Protein AF-Q8L5R6-F1 (afdb_monomer_lite)

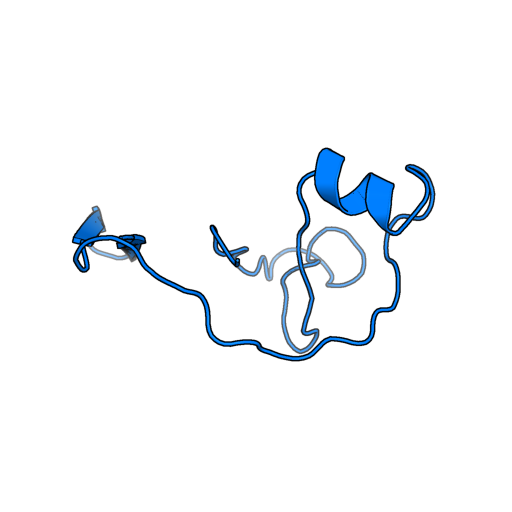pLDDT: mean 88.67, std 4.21, range [75.12, 95.19]

Radius of gyration: 15.63 Å; chains: 1; bounding box: 30×43×32 Å

Structure (mmCIF, N/CA/C/O backbone):
data_AF-Q8L5R6-F1
#
_entry.id   AF-Q8L5R6-F1
#
loop_
_atom_site.group_PDB
_atom_site.id
_atom_site.type_symbol
_atom_site.label_atom_id
_atom_site.label_alt_id
_atom_site.label_comp_id
_atom_site.label_asym_id
_atom_site.label_entity_id
_atom_site.lab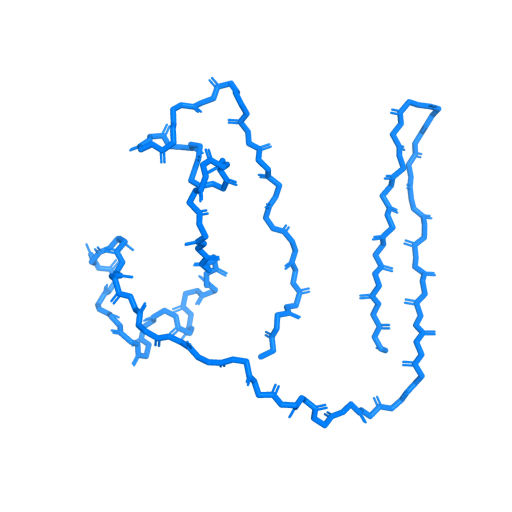el_seq_id
_atom_site.pdbx_PDB_ins_code
_atom_site.Cartn_x
_atom_site.Cartn_y
_atom_site.Cartn_z
_atom_site.occupancy
_atom_site.B_iso_or_equiv
_atom_site.auth_seq_id
_atom_site.auth_comp_id
_atom_site.auth_asym_id
_atom_site.auth_atom_id
_atom_site.pdbx_PDB_model_num
ATOM 1 N N . THR A 1 1 ? -9.866 -4.524 5.752 1.00 79.81 1 THR A N 1
ATOM 2 C CA . THR A 1 1 ? -9.708 -3.066 5.935 1.00 79.81 1 THR A CA 1
ATOM 3 C C . THR A 1 1 ? -8.418 -2.638 5.277 1.00 79.81 1 THR A C 1
ATOM 5 O O . THR A 1 1 ? -7.431 -3.327 5.484 1.00 79.81 1 THR A O 1
ATOM 8 N N . ALA A 1 2 ? -8.415 -1.572 4.474 1.00 84.06 2 ALA A N 1
ATOM 9 C CA . ALA A 1 2 ? -7.167 -0.974 3.996 1.00 84.06 2 ALA A CA 1
ATOM 10 C C . ALA A 1 2 ? -6.585 -0.105 5.117 1.00 84.06 2 ALA A C 1
ATOM 12 O O . ALA A 1 2 ? -7.312 0.709 5.685 1.00 84.06 2 ALA A O 1
ATOM 13 N N . THR A 1 3 ? -5.322 -0.328 5.467 1.00 85.12 3 THR A N 1
ATOM 14 C CA . THR A 1 3 ? -4.665 0.318 6.617 1.00 85.12 3 THR A CA 1
ATOM 15 C C . THR A 1 3 ? -3.525 1.246 6.219 1.00 85.12 3 THR A C 1
ATOM 17 O O . THR A 1 3 ? -3.072 2.023 7.051 1.00 85.12 3 THR A O 1
ATOM 20 N N . ASN A 1 4 ? -3.056 1.176 4.973 1.00 85.50 4 ASN A N 1
ATOM 21 C CA . ASN A 1 4 ? -1.945 1.978 4.481 1.00 85.50 4 ASN A CA 1
ATOM 22 C C . ASN A 1 4 ? -2.124 2.303 2.989 1.00 85.50 4 ASN A C 1
ATOM 24 O O . ASN A 1 4 ? -3.003 1.749 2.322 1.00 85.50 4 ASN A O 1
ATOM 28 N N . PHE A 1 5 ? -1.289 3.203 2.482 1.00 86.81 5 PHE A N 1
ATOM 29 C CA . PHE A 1 5 ? -1.210 3.594 1.084 1.00 86.81 5 PHE A CA 1
ATOM 30 C C . PHE A 1 5 ? 0.133 3.148 0.497 1.00 86.81 5 PHE A C 1
ATOM 32 O O . PHE A 1 5 ? 1.174 3.452 1.074 1.00 86.81 5 PHE A O 1
ATOM 39 N N . CYS A 1 6 ? 0.114 2.458 -0.649 1.00 88.19 6 CYS A N 1
ATOM 40 C CA . CYS A 1 6 ? 1.331 2.183 -1.409 1.00 88.19 6 CYS A CA 1
ATOM 41 C C . CYS A 1 6 ? 1.545 3.280 -2.469 1.00 88.19 6 CYS A C 1
ATOM 43 O O . CYS A 1 6 ? 0.767 3.341 -3.426 1.00 88.19 6 CYS A O 1
ATOM 45 N N . PRO A 1 7 ? 2.550 4.163 -2.317 1.00 88.31 7 PRO A N 1
ATOM 46 C CA . PRO A 1 7 ? 2.804 5.228 -3.279 1.00 88.31 7 PRO A CA 1
ATOM 47 C C . PRO A 1 7 ? 3.429 4.691 -4.579 1.00 88.31 7 PRO A C 1
ATOM 49 O O . PRO A 1 7 ? 4.218 3.745 -4.535 1.00 88.31 7 PRO A O 1
ATOM 52 N N . PRO A 1 8 ? 3.128 5.301 -5.740 1.00 90.25 8 PRO A N 1
ATOM 53 C CA . PRO A 1 8 ? 3.784 4.947 -6.992 1.00 90.25 8 PRO A CA 1
ATOM 54 C C . PRO A 1 8 ? 5.268 5.336 -6.970 1.00 90.25 8 PRO A C 1
ATOM 56 O O . PRO A 1 8 ? 5.656 6.350 -6.387 1.00 90.25 8 PRO A O 1
ATOM 59 N N . ASN A 1 9 ? 6.087 4.554 -7.668 1.00 90.06 9 ASN A N 1
ATOM 60 C CA . ASN A 1 9 ? 7.483 4.849 -7.952 1.00 90.06 9 ASN A CA 1
ATOM 61 C C . ASN A 1 9 ? 7.724 4.824 -9.470 1.00 90.06 9 ASN A C 1
ATOM 63 O O . ASN A 1 9 ? 8.029 3.784 -10.055 1.00 90.06 9 ASN A O 1
ATOM 67 N N . PHE A 1 10 ? 7.612 5.992 -10.105 1.00 89.69 10 PHE A N 1
ATOM 68 C CA . PHE A 1 10 ? 7.761 6.155 -11.557 1.00 89.69 10 PHE A CA 1
ATOM 69 C C . PHE A 1 10 ? 9.202 6.012 -12.071 1.00 89.69 10 PHE A C 1
ATOM 71 O O . PHE A 1 10 ? 9.411 6.023 -13.280 1.00 89.69 10 PHE A O 1
ATOM 78 N N . ALA A 1 11 ? 10.192 5.868 -11.185 1.00 94.25 11 ALA A N 1
ATOM 79 C CA . ALA A 1 11 ? 11.564 5.560 -11.585 1.00 94.25 11 ALA A CA 1
ATOM 80 C C . ALA A 1 11 ? 11.770 4.066 -11.907 1.00 94.25 11 ALA A C 1
ATOM 82 O O . ALA A 1 11 ? 12.807 3.707 -12.461 1.00 94.25 11 ALA A O 1
ATOM 83 N N . LEU A 1 12 ? 10.807 3.199 -11.559 1.00 92.38 12 LEU A N 1
ATOM 84 C CA . LEU A 1 12 ? 10.874 1.753 -11.782 1.00 92.38 12 LEU A CA 1
ATOM 85 C C . LEU A 1 12 ? 9.737 1.259 -12.697 1.00 92.38 12 LEU A C 1
ATOM 87 O O . LEU A 1 12 ? 8.619 1.779 -12.618 1.00 92.38 12 LEU A O 1
ATOM 91 N N . PRO A 1 13 ? 9.978 0.228 -13.530 1.00 89.00 13 PRO A N 1
ATOM 92 C CA . PRO A 1 13 ? 8.936 -0.409 -14.337 1.00 89.00 13 PRO A CA 1
ATOM 93 C C . PRO A 1 13 ? 7.815 -1.027 -13.487 1.00 89.00 13 PRO A C 1
ATOM 95 O O . PRO A 1 13 ? 8.072 -1.614 -12.435 1.00 89.00 13 PRO A O 1
ATOM 98 N N . SER A 1 14 ? 6.566 -0.962 -13.962 1.00 86.62 14 SER A N 1
ATOM 99 C CA . SER A 1 14 ? 5.382 -1.486 -13.249 1.00 86.62 14 SER A CA 1
ATOM 100 C C . SER A 1 14 ? 5.358 -3.010 -13.062 1.00 86.62 14 SER A C 1
ATOM 102 O O . SER A 1 14 ? 4.534 -3.537 -12.313 1.00 86.62 14 SER A O 1
ATOM 104 N N . ASP A 1 15 ? 6.215 -3.724 -13.780 1.00 83.62 15 ASP A N 1
ATOM 105 C CA . ASP A 1 15 ? 6.434 -5.167 -13.726 1.00 83.62 15 ASP A CA 1
ATOM 106 C C . ASP A 1 15 ? 7.785 -5.545 -13.096 1.00 83.62 15 ASP A C 1
ATOM 108 O O . ASP A 1 15 ? 8.125 -6.725 -13.042 1.00 83.62 15 ASP A O 1
ATOM 112 N N . ASN A 1 16 ? 8.550 -4.561 -12.611 1.00 82.94 16 ASN A N 1
ATOM 113 C CA . ASN A 1 16 ? 9.839 -4.788 -11.973 1.00 82.94 16 ASN A CA 1
ATOM 114 C C . ASN A 1 16 ? 10.175 -3.687 -10.952 1.00 82.94 16 ASN A C 1
ATOM 116 O O . ASN A 1 16 ? 10.989 -2.795 -11.194 1.00 82.94 16 ASN A O 1
ATOM 120 N N . GLY A 1 17 ? 9.514 -3.741 -9.793 1.00 85.31 17 GLY A N 1
ATOM 121 C CA . GLY A 1 17 ? 9.763 -2.846 -8.654 1.00 85.31 17 GLY A CA 1
ATOM 122 C C . GLY A 1 17 ? 8.832 -1.632 -8.559 1.00 85.31 17 GLY A C 1
ATOM 123 O O . GLY A 1 17 ? 8.642 -1.099 -7.469 1.00 85.31 17 GLY A O 1
ATOM 124 N N . GLY A 1 18 ? 8.176 -1.237 -9.650 1.00 90.06 18 GLY A N 1
ATOM 125 C CA . GLY A 1 18 ? 7.147 -0.192 -9.695 1.00 90.06 18 GLY A CA 1
ATOM 126 C C . GLY A 1 18 ? 5.723 -0.715 -9.478 1.00 90.06 18 GLY A C 1
ATOM 127 O O . GLY A 1 18 ? 4.792 -0.231 -10.113 1.00 90.06 18 GLY A O 1
ATOM 128 N N . TRP A 1 19 ? 5.526 -1.723 -8.624 1.00 88.19 19 TRP A N 1
ATOM 129 C CA . TRP A 1 19 ? 4.261 -2.473 -8.508 1.00 88.19 19 TRP A CA 1
ATOM 130 C C . TRP A 1 19 ? 3.029 -1.612 -8.206 1.00 88.19 19 TRP A C 1
ATOM 132 O O . TRP A 1 19 ? 1.918 -1.966 -8.598 1.00 88.19 19 TRP A O 1
ATOM 142 N N . CYS A 1 20 ? 3.238 -0.467 -7.550 1.00 91.25 20 CYS A N 1
ATOM 143 C CA . CYS A 1 20 ? 2.174 0.456 -7.174 1.00 91.25 20 CYS A CA 1
ATOM 144 C C . CYS A 1 20 ? 1.845 1.509 -8.243 1.00 91.25 20 CYS A C 1
ATOM 146 O O . CYS A 1 20 ? 0.971 2.354 -8.038 1.00 91.25 20 CYS A O 1
ATOM 148 N N . ASN A 1 21 ? 2.516 1.457 -9.396 1.00 91.62 21 ASN A N 1
ATOM 149 C CA . ASN A 1 21 ? 2.307 2.402 -10.484 1.00 91.62 21 ASN A CA 1
ATOM 150 C C . ASN A 1 21 ? 0.952 2.174 -11.187 1.00 91.62 21 ASN A C 1
ATOM 152 O O . ASN A 1 21 ? 0.586 1.032 -11.492 1.00 91.62 21 ASN A O 1
ATOM 156 N N . PRO A 1 22 ? 0.219 3.253 -11.525 1.00 88.56 22 PRO A N 1
ATOM 157 C CA . PRO A 1 22 ? -0.931 3.185 -12.424 1.00 88.56 22 PRO A CA 1
ATOM 158 C C . PRO A 1 22 ? -0.578 2.523 -13.772 1.00 88.56 22 PRO A C 1
ATOM 160 O O . PRO A 1 22 ? 0.583 2.562 -14.184 1.00 88.56 22 PRO A O 1
ATOM 163 N N . PRO A 1 23 ? -1.554 1.939 -14.497 1.00 88.31 23 PRO A 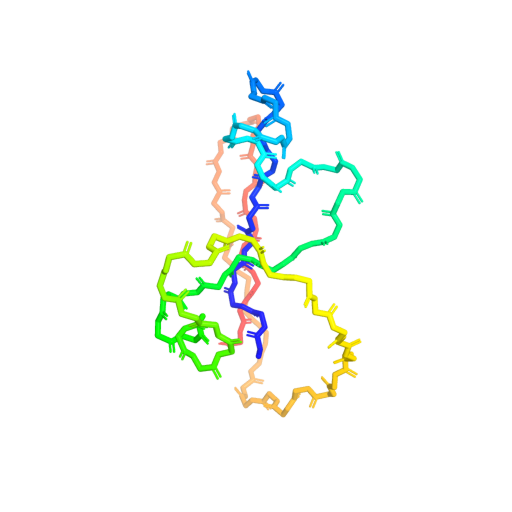N 1
ATOM 164 C CA . PRO A 1 23 ? -2.997 1.904 -14.219 1.00 88.31 23 PRO A CA 1
ATOM 165 C C . PRO A 1 23 ? -3.455 0.708 -13.359 1.00 88.31 23 PRO A C 1
ATOM 167 O O . PRO A 1 23 ? -4.655 0.487 -13.206 1.00 88.31 23 PRO A O 1
ATOM 170 N N . ARG A 1 24 ? -2.535 -0.100 -12.816 1.00 79.88 24 ARG A N 1
ATOM 171 C CA . ARG A 1 24 ? -2.890 -1.345 -12.119 1.00 79.88 24 ARG A CA 1
ATOM 172 C C . ARG A 1 24 ? -3.488 -1.081 -10.736 1.00 79.88 24 ARG A C 1
ATOM 174 O O . ARG A 1 24 ? -2.794 -0.688 -9.799 1.00 79.88 24 ARG A O 1
ATOM 181 N N . SER A 1 25 ? -4.774 -1.387 -10.580 1.0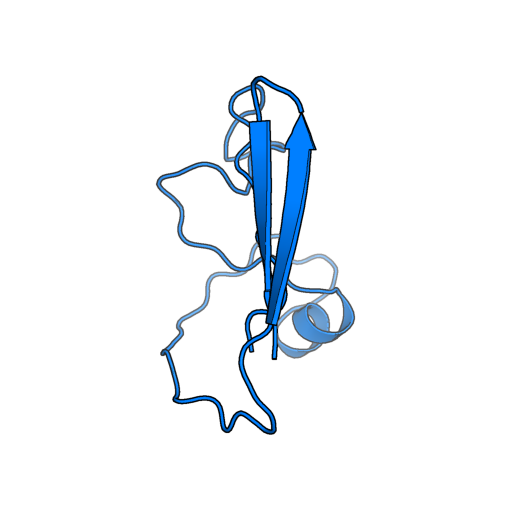0 87.62 25 SER A N 1
ATOM 182 C CA . SER A 1 25 ? -5.376 -1.559 -9.258 1.00 87.62 25 SER A CA 1
ATOM 183 C C . SER A 1 25 ? -4.833 -2.834 -8.615 1.00 87.62 25 SER A C 1
ATOM 185 O O . SER A 1 25 ? -4.963 -3.914 -9.190 1.00 87.62 25 SER A O 1
ATOM 187 N N . HIS A 1 26 ? -4.255 -2.717 -7.427 1.00 90.88 26 HIS A N 1
ATOM 188 C CA . HIS A 1 26 ? -3.665 -3.837 -6.700 1.00 90.88 26 HIS A CA 1
ATOM 189 C C . HIS A 1 26 ? -3.910 -3.683 -5.193 1.00 90.88 26 HIS A C 1
ATOM 191 O O . HIS A 1 26 ? -4.319 -2.621 -4.715 1.00 90.88 26 HIS A O 1
ATOM 197 N N . PHE A 1 27 ? -3.645 -4.757 -4.452 1.00 92.19 27 PHE A N 1
ATOM 198 C CA . PHE A 1 27 ? -3.507 -4.727 -3.001 1.00 92.19 27 PHE A CA 1
ATOM 199 C C . PHE A 1 27 ? -2.096 -5.167 -2.649 1.00 92.19 27 PHE A C 1
ATOM 201 O O . PHE A 1 27 ? -1.697 -6.269 -3.018 1.00 92.19 27 PHE A O 1
ATOM 208 N N . ASP A 1 28 ? -1.372 -4.327 -1.918 1.00 91.50 28 ASP A N 1
ATOM 209 C CA . ASP A 1 28 ? -0.164 -4.760 -1.231 1.00 91.50 28 ASP A CA 1
ATOM 210 C C . ASP A 1 28 ? -0.567 -5.350 0.124 1.00 91.50 28 ASP A C 1
ATOM 212 O O . ASP A 1 28 ? -1.165 -4.674 0.970 1.00 91.50 28 ASP A O 1
ATOM 216 N N . LEU A 1 29 ? -0.353 -6.654 0.282 1.00 92.00 29 LEU A N 1
ATOM 217 C CA . LEU A 1 29 ? -0.806 -7.406 1.443 1.00 92.00 29 LEU A CA 1
ATOM 218 C C . LEU A 1 29 ? 0.374 -7.714 2.352 1.00 92.00 29 LEU A C 1
ATOM 220 O O . LEU A 1 29 ? 1.391 -8.246 1.919 1.00 92.00 29 LEU A O 1
ATOM 224 N N . ALA A 1 30 ? 0.180 -7.508 3.654 1.00 91.94 30 ALA A N 1
ATOM 225 C CA . ALA A 1 30 ? 1.090 -8.065 4.641 1.00 91.94 30 ALA A CA 1
ATOM 226 C C . ALA A 1 30 ? 1.157 -9.593 4.482 1.00 91.94 30 ALA A C 1
ATOM 228 O O . ALA A 1 30 ? 0.132 -10.258 4.295 1.00 91.94 30 ALA A O 1
ATOM 229 N N . MET A 1 31 ? 2.355 -10.156 4.625 1.00 92.44 31 MET A N 1
ATOM 230 C CA . MET A 1 31 ? 2.615 -11.583 4.420 1.00 92.44 31 MET A CA 1
ATOM 231 C C . MET A 1 31 ? 1.643 -12.533 5.154 1.00 92.44 31 MET A C 1
ATOM 233 O O . MET A 1 31 ? 1.173 -13.480 4.522 1.00 92.44 31 MET A O 1
ATOM 237 N N . PRO A 1 32 ? 1.231 -12.288 6.418 1.00 94.44 32 PRO A N 1
ATOM 238 C CA . PRO A 1 32 ? 0.245 -13.141 7.089 1.00 94.44 32 PRO A CA 1
ATOM 239 C C . PRO A 1 32 ? -1.111 -13.213 6.374 1.00 94.44 32 PRO A C 1
ATOM 241 O O . PRO A 1 32 ? -1.787 -14.237 6.441 1.00 94.44 32 PRO A O 1
ATOM 244 N N . MET A 1 33 ? -1.516 -12.134 5.700 1.00 92.44 33 MET A N 1
ATOM 245 C CA . MET A 1 33 ? -2.763 -12.075 4.939 1.00 92.44 33 MET A CA 1
ATOM 246 C C . MET A 1 33 ? -2.579 -12.683 3.542 1.00 92.44 33 MET A C 1
ATOM 248 O O . MET A 1 33 ? -3.437 -13.431 3.082 1.00 92.44 33 MET A O 1
ATOM 252 N N . PHE A 1 34 ? -1.436 -12.444 2.895 1.00 94.00 34 PHE A N 1
ATOM 253 C CA . PHE A 1 34 ? -1.115 -13.063 1.606 1.00 94.00 34 PHE A CA 1
ATOM 254 C C . PHE A 1 34 ? -1.151 -14.600 1.683 1.00 94.00 34 PHE A C 1
ATOM 256 O O . PHE A 1 34 ? -1.801 -15.248 0.866 1.00 94.00 34 PHE A O 1
ATOM 263 N N . LEU A 1 35 ? -0.573 -15.180 2.741 1.00 95.19 35 LEU A N 1
ATOM 264 C CA . LEU A 1 35 ? -0.533 -16.634 2.952 1.00 95.19 35 LEU A CA 1
ATOM 265 C C . LEU A 1 35 ? -1.903 -17.298 3.168 1.00 95.19 35 LEU A C 1
ATOM 267 O O . LEU A 1 35 ? -2.001 -18.522 3.149 1.00 95.19 35 LEU A O 1
ATOM 271 N N . LYS A 1 36 ? -2.975 -16.528 3.387 1.00 94.69 36 LYS A N 1
ATOM 272 C CA . LYS A 1 36 ? -4.338 -17.085 3.451 1.00 94.69 36 LYS A CA 1
ATOM 273 C C . LYS A 1 36 ? -4.972 -17.272 2.077 1.00 94.69 36 LYS A C 1
ATOM 275 O O . LYS A 1 36 ? -5.977 -17.969 1.991 1.00 94.69 36 LYS A O 1
ATOM 280 N N . ILE A 1 37 ? -4.442 -16.617 1.045 1.00 92.88 37 ILE A N 1
ATOM 281 C CA . ILE A 1 37 ? -5.002 -16.637 -0.313 1.00 92.88 37 ILE A CA 1
ATOM 282 C C . ILE A 1 37 ? -4.036 -17.226 -1.346 1.00 92.88 37 ILE A C 1
ATOM 284 O O . ILE A 1 37 ? -4.463 -17.533 -2.455 1.00 92.88 37 ILE A O 1
ATOM 288 N N . ALA A 1 38 ? -2.754 -17.370 -1.001 1.00 94.31 38 ALA A N 1
ATOM 289 C CA . ALA A 1 38 ? -1.712 -17.823 -1.908 1.00 94.31 38 ALA A CA 1
ATOM 290 C C . ALA A 1 38 ? -0.518 -18.435 -1.165 1.00 94.31 38 ALA A C 1
ATOM 292 O O . ALA A 1 38 ? -0.257 -18.120 -0.006 1.00 94.31 38 ALA A O 1
ATOM 293 N N . GLU A 1 39 ? 0.256 -19.272 -1.851 1.00 92.44 39 GLU A N 1
ATOM 294 C CA . GLU A 1 39 ? 1.542 -19.745 -1.342 1.00 92.44 39 GLU A CA 1
ATOM 295 C C . GLU A 1 39 ? 2.600 -18.643 -1.410 1.00 92.44 39 GLU A C 1
ATOM 297 O O . GLU A 1 39 ? 2.604 -17.829 -2.331 1.00 92.44 39 GLU A O 1
ATOM 302 N N . TYR A 1 40 ? 3.565 -18.665 -0.488 1.00 87.19 40 TYR A N 1
ATOM 303 C CA . TYR A 1 40 ? 4.638 -17.666 -0.402 1.00 87.19 40 TYR A CA 1
ATOM 304 C C . TYR A 1 40 ? 5.353 -17.380 -1.737 1.00 87.19 40 TYR A C 1
ATOM 306 O O . TYR A 1 40 ? 5.765 -16.255 -1.996 1.00 87.19 40 TYR A O 1
ATOM 314 N N . ARG A 1 41 ? 5.492 -18.395 -2.599 1.00 89.44 41 ARG A N 1
ATOM 315 C CA . ARG A 1 41 ? 6.227 -18.308 -3.870 1.00 89.44 41 ARG A CA 1
ATOM 316 C C . ARG A 1 41 ? 5.398 -17.772 -5.041 1.00 89.44 41 ARG A C 1
ATOM 318 O O . ARG A 1 41 ? 5.961 -17.551 -6.106 1.00 89.44 41 ARG A O 1
ATOM 325 N N . ALA A 1 42 ? 4.091 -17.574 -4.867 1.00 83.38 42 ALA A N 1
ATOM 326 C CA . ALA A 1 42 ? 3.187 -17.208 -5.957 1.00 83.38 42 ALA A CA 1
ATOM 327 C C . ALA A 1 42 ? 3.387 -15.768 -6.475 1.00 83.38 42 ALA A C 1
ATOM 329 O O . ALA A 1 42 ? 2.942 -15.452 -7.574 1.00 83.38 42 ALA A O 1
ATOM 330 N N . GLY A 1 43 ? 4.061 -14.894 -5.717 1.00 85.81 43 GLY A N 1
ATOM 331 C CA . GLY A 1 43 ? 4.331 -13.517 -6.135 1.00 85.81 43 GLY A CA 1
ATOM 332 C C . GLY A 1 43 ? 3.048 -12.693 -6.290 1.00 85.81 43 GLY A C 1
ATOM 333 O O . GLY A 1 43 ? 2.472 -12.262 -5.295 1.00 85.81 43 GLY A O 1
ATOM 334 N N . ILE A 1 44 ? 2.596 -12.467 -7.529 1.00 88.12 44 ILE A N 1
ATOM 335 C CA . ILE A 1 44 ? 1.376 -11.702 -7.840 1.00 88.12 44 ILE A CA 1
ATOM 336 C C . ILE A 1 44 ? 0.231 -12.659 -8.150 1.00 88.12 44 ILE A C 1
ATOM 338 O O . ILE A 1 44 ? 0.309 -13.452 -9.086 1.00 88.12 44 ILE A O 1
ATOM 342 N N . VAL A 1 45 ? -0.867 -12.525 -7.407 1.00 91.19 45 VAL A N 1
ATOM 343 C CA . VAL A 1 45 ? -2.038 -13.396 -7.543 1.00 91.19 45 VAL A CA 1
ATOM 344 C C . VAL A 1 45 ? -3.247 -12.598 -8.031 1.00 91.19 45 VAL A C 1
ATOM 346 O O . VAL A 1 45 ? -3.603 -11.597 -7.402 1.00 91.19 45 VAL A O 1
ATOM 349 N N . PRO A 1 46 ? -3.897 -13.006 -9.139 1.00 92.06 46 PRO A N 1
ATOM 350 C CA . PRO A 1 46 ? -5.118 -12.360 -9.602 1.00 92.06 46 PRO A CA 1
ATOM 351 C C . PRO A 1 46 ? -6.260 -12.632 -8.618 1.00 92.06 46 PRO A C 1
ATOM 353 O O . PRO A 1 46 ? -6.494 -13.770 -8.215 1.00 92.06 46 PRO A O 1
ATOM 356 N N . VAL A 1 47 ? -6.998 -11.586 -8.243 1.00 91.75 47 VAL A N 1
ATOM 357 C CA . VAL A 1 47 ? -8.105 -11.680 -7.283 1.00 91.75 47 VAL A CA 1
ATOM 358 C C . VAL A 1 47 ? -9.337 -10.940 -7.783 1.00 91.75 47 VAL A C 1
ATOM 360 O O . VAL A 1 47 ? -9.244 -9.889 -8.413 1.00 91.75 47 VAL A O 1
ATOM 363 N N . SER A 1 48 ? -10.508 -11.468 -7.439 1.00 94.19 48 SER A N 1
ATOM 364 C CA . SER A 1 48 ? -11.769 -10.730 -7.511 1.00 94.19 48 SER A CA 1
ATOM 365 C C . SER A 1 48 ? -12.099 -10.179 -6.131 1.00 94.19 48 SER A C 1
ATOM 367 O O . SER A 1 48 ? -11.986 -10.889 -5.132 1.00 94.19 48 SER A O 1
ATOM 369 N N . TYR A 1 49 ? -12.512 -8.917 -6.052 1.00 91.81 49 TYR A N 1
ATOM 370 C CA . TYR A 1 49 ? -12.812 -8.270 -4.779 1.00 91.81 49 TYR A CA 1
ATOM 371 C C . TYR A 1 49 ? -14.065 -7.405 -4.869 1.00 91.81 49 TYR A C 1
ATOM 373 O O . TYR A 1 49 ? -14.440 -6.908 -5.928 1.00 91.81 49 TYR A O 1
ATOM 381 N N . ARG A 1 50 ? -14.697 -7.186 -3.715 1.00 94.06 50 ARG A N 1
ATOM 382 C CA . ARG A 1 50 ? -15.785 -6.220 -3.547 1.00 94.06 50 ARG A CA 1
ATOM 383 C C . ARG A 1 50 ? -15.518 -5.355 -2.326 1.00 94.06 50 ARG A C 1
ATOM 385 O O . ARG A 1 50 ? -15.0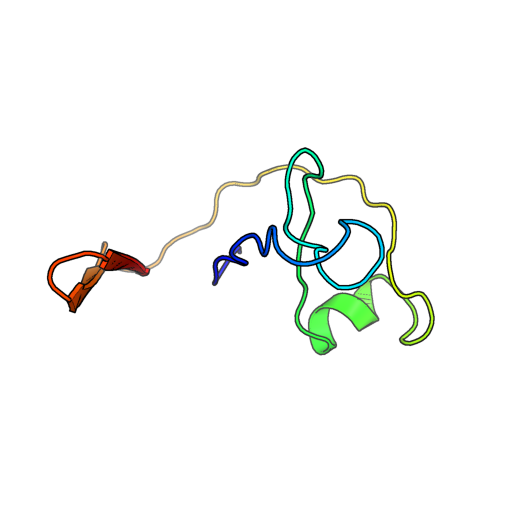27 -5.846 -1.310 1.00 94.06 50 ARG A O 1
ATOM 392 N N . ARG A 1 51 ? -15.859 -4.069 -2.405 1.00 90.75 51 ARG A N 1
ATOM 393 C CA . ARG A 1 51 ? -15.842 -3.193 -1.227 1.00 90.75 51 ARG A CA 1
ATOM 394 C C . ARG A 1 51 ? -17.015 -3.561 -0.325 1.00 90.75 51 ARG A C 1
ATOM 396 O O . ARG A 1 51 ? -18.139 -3.697 -0.794 1.00 90.75 51 ARG A O 1
ATOM 403 N N . VAL A 1 52 ? -16.740 -3.709 0.965 1.00 91.12 52 VAL A N 1
ATOM 404 C CA . VAL A 1 52 ? -17.752 -3.945 1.999 1.00 91.12 52 VAL A CA 1
ATOM 405 C C . VAL A 1 52 ? -17.680 -2.825 3.037 1.00 91.12 52 VAL A C 1
ATOM 407 O O . VAL A 1 52 ? -16.584 -2.315 3.291 1.00 91.12 52 VAL A O 1
ATOM 410 N N . PRO A 1 53 ? -18.814 -2.405 3.625 1.00 88.25 53 PRO A N 1
ATOM 411 C CA . PRO A 1 53 ? -18.808 -1.386 4.665 1.00 88.25 53 PRO A CA 1
ATOM 412 C C . PRO A 1 53 ? -18.029 -1.889 5.886 1.00 88.25 53 PRO A C 1
ATOM 414 O O . PRO A 1 53 ? -18.357 -2.918 6.475 1.00 88.25 53 PRO A O 1
ATOM 417 N N . CYS A 1 54 ? -16.987 -1.155 6.276 1.00 82.50 54 CYS A N 1
ATOM 418 C CA . CYS A 1 54 ? -16.265 -1.430 7.513 1.00 82.50 54 CYS A CA 1
ATOM 419 C C . CYS A 1 54 ? -17.052 -0.863 8.701 1.00 82.50 54 CYS A C 1
ATOM 421 O O . CYS A 1 54 ? -17.388 0.323 8.701 1.00 82.50 54 CYS A O 1
ATOM 423 N N . ARG A 1 55 ? -17.282 -1.670 9.746 1.00 83.19 55 ARG A N 1
ATOM 424 C CA . ARG A 1 55 ? -17.708 -1.150 11.054 1.00 83.19 55 ARG A CA 1
ATOM 425 C C . ARG A 1 55 ? -16.521 -0.432 11.689 1.00 83.19 55 ARG A C 1
ATOM 427 O O . ARG A 1 55 ? -15.539 -1.067 12.056 1.00 83.19 55 ARG A O 1
ATOM 434 N N . LYS A 1 56 ? -16.599 0.894 11.750 1.00 75.12 56 LYS A N 1
ATOM 435 C CA . LYS A 1 56 ? -15.595 1.748 12.385 1.00 75.12 56 LYS A CA 1
ATOM 436 C C . LYS A 1 56 ? -15.988 1.971 13.848 1.00 75.12 56 LYS A C 1
ATOM 438 O O . LYS A 1 56 ? -17.163 2.197 14.124 1.00 75.12 56 LYS A O 1
ATOM 443 N N . GLN A 1 57 ? -15.027 1.890 14.760 1.00 80.25 57 GLN A N 1
ATOM 444 C CA . GLN A 1 57 ? -15.201 2.234 16.173 1.00 80.25 57 GLN A CA 1
ATOM 445 C C . GLN A 1 57 ? -14.314 3.439 16.468 1.00 80.25 57 GLN A C 1
ATOM 447 O O . GLN A 1 57 ? -13.113 3.318 16.276 1.00 80.25 57 GLN A O 1
ATOM 452 N N . GLY A 1 58 ? -14.902 4.553 16.914 1.00 83.38 58 GLY A N 1
ATOM 453 C CA . GLY A 1 58 ? -14.200 5.817 17.176 1.00 83.38 58 GLY A CA 1
ATOM 454 C C . GLY A 1 58 ? -14.445 6.901 16.112 1.00 83.38 58 GLY A C 1
ATOM 455 O O . GLY A 1 58 ? -15.299 6.746 15.234 1.00 83.38 58 GLY A O 1
ATOM 456 N N . GLY A 1 59 ? -13.727 8.023 16.232 1.00 85.81 59 GLY A N 1
ATOM 457 C CA . GLY A 1 59 ? -13.866 9.222 15.393 1.00 85.81 59 GLY A CA 1
ATOM 458 C C . GLY A 1 59 ? -13.026 9.196 14.109 1.00 85.81 59 GLY A C 1
ATOM 459 O O . GLY A 1 59 ? -12.690 8.145 13.582 1.00 85.81 59 GLY A O 1
ATOM 460 N N . ILE A 1 60 ? -12.705 10.366 13.557 1.00 87.88 60 ILE A N 1
ATOM 461 C CA . ILE A 1 60 ? -11.733 10.498 12.460 1.00 87.88 60 ILE A CA 1
ATOM 462 C C . ILE A 1 60 ? -10.578 11.341 12.987 1.00 87.88 60 ILE A C 1
ATOM 464 O O . ILE A 1 60 ? -10.807 12.411 13.552 1.00 87.88 60 ILE A O 1
ATOM 468 N N . ARG A 1 61 ? -9.345 10.872 12.799 1.00 89.12 61 ARG A N 1
ATOM 469 C CA . ARG A 1 61 ? -8.122 11.583 13.180 1.00 89.12 61 ARG A CA 1
ATOM 470 C C . ARG A 1 61 ? -7.292 11.867 11.935 1.00 89.12 61 ARG A C 1
ATOM 472 O O . ARG A 1 61 ? -7.132 11.006 11.073 1.00 89.12 61 ARG A O 1
ATOM 479 N N . PHE A 1 62 ? -6.759 13.081 11.862 1.00 91.62 62 PHE A N 1
ATOM 480 C CA . PHE A 1 62 ? -5.868 13.518 10.794 1.00 91.62 62 PHE A CA 1
ATOM 481 C C . PHE A 1 62 ? -4.496 13.808 11.391 1.00 91.62 62 PHE A C 1
ATOM 483 O O . PHE A 1 62 ? -4.377 14.613 12.316 1.00 91.62 62 PHE A O 1
ATOM 490 N N . THR A 1 63 ? -3.460 13.165 10.865 1.00 91.88 63 THR A N 1
ATOM 491 C CA . THR A 1 63 ? -2.066 13.480 11.189 1.00 91.88 63 THR A CA 1
ATOM 492 C C . THR A 1 63 ? -1.418 14.081 9.955 1.00 91.88 63 THR A C 1
ATOM 494 O O . THR A 1 63 ? -1.359 13.437 8.910 1.00 91.88 63 THR A O 1
ATOM 497 N N . VAL A 1 64 ? -0.951 15.323 10.073 1.00 92.25 64 VAL A N 1
ATOM 498 C CA . VAL A 1 64 ? -0.304 16.054 8.980 1.00 92.25 64 VAL A CA 1
ATOM 499 C C . VAL A 1 64 ? 1.193 16.123 9.258 1.00 92.25 64 VAL A C 1
ATOM 501 O O . VAL A 1 64 ? 1.604 16.638 10.293 1.00 92.25 64 VAL A O 1
ATOM 504 N N . ASN A 1 65 ? 1.993 15.599 8.334 1.00 90.56 65 ASN A N 1
ATOM 505 C CA . ASN A 1 65 ? 3.455 15.667 8.331 1.00 90.56 65 ASN A CA 1
ATOM 506 C C . ASN A 1 65 ? 3.935 16.257 6.999 1.00 90.56 65 ASN A C 1
ATOM 508 O O . ASN A 1 65 ? 3.189 16.245 6.022 1.00 90.56 65 ASN A O 1
ATOM 512 N N . GLY A 1 66 ? 5.179 16.734 6.914 1.00 89.25 66 GLY A N 1
ATOM 513 C CA . GLY A 1 66 ? 5.729 17.195 5.637 1.00 89.25 66 GLY A CA 1
ATOM 514 C C . GLY A 1 66 ? 6.812 18.263 5.734 1.00 89.25 66 GLY A C 1
ATOM 515 O O . GLY A 1 66 ? 7.339 18.555 6.804 1.00 89.25 66 GLY A O 1
ATOM 516 N N . PHE A 1 67 ? 7.125 18.842 4.577 1.00 91.25 67 PHE A N 1
ATOM 517 C CA . PHE A 1 67 ? 7.997 20.001 4.386 1.00 91.25 67 PHE A CA 1
ATOM 518 C C . PHE A 1 67 ? 7.428 20.896 3.269 1.00 91.25 67 PHE A C 1
ATOM 520 O O . PHE A 1 67 ? 6.398 20.589 2.676 1.00 91.25 67 PHE A O 1
ATOM 527 N N . ARG A 1 68 ? 8.092 22.013 2.945 1.00 92.38 68 ARG A N 1
ATOM 528 C CA . ARG A 1 68 ? 7.560 23.059 2.042 1.00 92.38 68 ARG A CA 1
ATOM 529 C C . ARG A 1 68 ? 7.026 22.557 0.687 1.00 92.38 68 ARG A C 1
ATOM 531 O O . ARG A 1 68 ? 6.114 23.175 0.152 1.00 92.38 68 ARG A O 1
ATOM 538 N N . TYR A 1 69 ? 7.570 21.467 0.145 1.00 90.56 69 TYR A N 1
ATOM 539 C CA . TYR A 1 69 ? 7.190 20.936 -1.172 1.00 90.56 69 TYR A CA 1
ATOM 540 C C . TYR A 1 69 ? 6.409 19.613 -1.113 1.00 90.56 69 TYR A C 1
ATOM 542 O O . TYR A 1 69 ? 6.076 19.061 -2.158 1.00 90.56 69 TYR A O 1
ATOM 550 N N . PHE A 1 70 ? 6.111 19.090 0.080 1.00 83.56 70 PHE A N 1
ATOM 551 C CA . PHE A 1 70 ? 5.410 17.818 0.244 1.00 83.56 70 PHE A CA 1
ATOM 552 C C . PHE A 1 70 ? 4.643 17.785 1.561 1.00 83.56 70 PHE A C 1
ATOM 554 O O . PHE A 1 70 ? 5.229 17.943 2.629 1.00 83.56 70 PHE A O 1
ATOM 561 N N . ASN A 1 71 ? 3.344 17.507 1.484 1.00 89.38 71 ASN A N 1
ATOM 562 C CA . ASN A 1 71 ? 2.509 17.261 2.652 1.00 89.38 71 ASN A CA 1
ATOM 563 C C . ASN A 1 71 ? 1.995 15.822 2.613 1.00 89.38 71 ASN A C 1
ATOM 565 O O . ASN A 1 71 ? 1.451 15.373 1.605 1.00 89.38 71 ASN A O 1
ATOM 569 N N . LEU A 1 72 ? 2.139 15.124 3.733 1.00 86.25 72 LEU A N 1
ATOM 570 C CA . LEU A 1 72 ? 1.608 13.795 3.985 1.00 86.25 72 LEU A CA 1
ATOM 571 C C . LEU A 1 72 ? 0.465 13.905 4.993 1.00 86.25 72 LEU A C 1
ATOM 573 O O . LEU A 1 72 ? 0.682 14.270 6.148 1.00 86.25 72 LEU A O 1
ATOM 577 N N . VAL A 1 73 ? -0.745 13.554 4.563 1.00 88.94 73 VAL A N 1
ATOM 578 C CA . VAL A 1 73 ? -1.926 13.499 5.431 1.00 88.94 73 VAL A CA 1
ATOM 579 C C . VAL A 1 73 ? -2.290 12.040 5.667 1.00 88.94 73 VAL A C 1
ATOM 581 O O . VAL A 1 73 ? -2.728 11.345 4.752 1.00 88.94 73 VAL A O 1
ATOM 584 N N . LEU A 1 74 ? -2.121 11.580 6.903 1.00 85.94 74 LEU A N 1
ATOM 585 C CA . LEU A 1 74 ? -2.564 10.263 7.339 1.00 85.94 74 LEU A CA 1
ATOM 586 C C . LEU A 1 74 ? -3.954 10.383 7.971 1.00 85.94 74 LEU A C 1
ATOM 588 O O . LEU A 1 74 ? -4.153 11.151 8.913 1.00 85.94 74 LEU A O 1
ATOM 592 N N . ILE A 1 75 ? -4.910 9.616 7.448 1.00 84.94 75 ILE A N 1
ATOM 593 C CA . ILE A 1 75 ? -6.289 9.562 7.942 1.00 84.94 75 ILE A CA 1
ATOM 594 C C . ILE A 1 75 ? -6.465 8.250 8.704 1.00 84.94 75 ILE A C 1
ATOM 596 O O . ILE A 1 75 ? -6.389 7.174 8.107 1.00 84.94 75 ILE A O 1
ATOM 600 N N . THR A 1 76 ? -6.729 8.332 10.005 1.00 84.81 76 THR A N 1
ATOM 601 C CA . THR A 1 76 ? -6.994 7.168 10.863 1.00 84.81 76 THR A CA 1
ATOM 602 C C . THR A 1 76 ? -8.333 7.310 11.584 1.00 84.81 76 THR A C 1
ATOM 604 O O . THR A 1 76 ? -8.987 8.354 11.521 1.00 84.81 76 THR A O 1
ATOM 607 N N . ASN A 1 77 ? -8.770 6.235 12.239 1.00 78.56 77 ASN A N 1
ATOM 608 C CA . ASN A 1 77 ? -9.820 6.287 13.254 1.00 78.56 77 ASN A CA 1
ATOM 609 C C . ASN A 1 77 ? -9.145 6.301 14.629 1.00 78.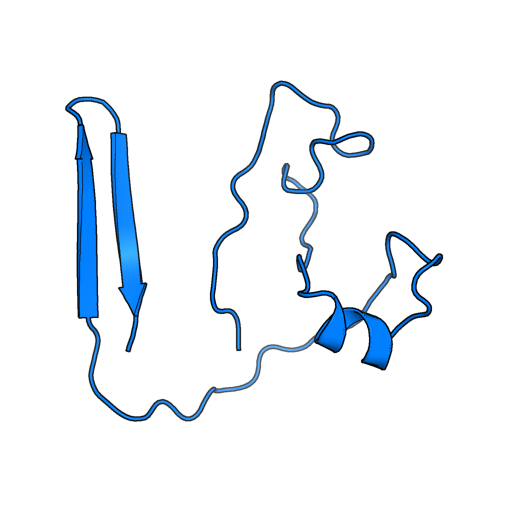56 77 ASN A C 1
ATOM 611 O O . ASN A 1 77 ? -8.240 5.454 14.805 1.00 78.56 77 ASN A O 1
#

Secondary structure (DSSP, 8-state):
---------TTS-TTTT-TT-TT-------HHHHTTTS-GGG-S-------------S--EEEEEEETTEEEEEEE-

Organism: NCBI:txid50298

InterPro domains:
  IPR002963 Expansin [PR01226] (17-34)
  IPR002963 Expansin [PR01226] (34-47)
  IPR002963 Expansin [PR01226] (58-70)
  IPR002963 Expansin [PR01226] (70-77)
  IPR002963 Expansin [PTHR31867] (1-77)
  IPR007112 Expansin/pollen allergen, DPBB domain [PS50842] (1-59)
  IPR007112 Expansin/pollen allergen, DPBB domain [SM00837] (1-49)
  IPR009009 RlpA-like protein, double-psi beta-barrel domain [PF03330] (1-49)
  IPR036908 RlpA-like domain superfamily [G3DSA:2.40.40.10] (1-69)
  IPR036908 RlpA-like domain superfamily [SSF50685] (1-77)

Foldseek 3Di:
DDQDDDDADPVDDCVGPRVNDPPDDDDDDDPVVCVVPDDPPPPDDDDDDDDDDDDDDDDWDWDWDDDPVDIDIDIDD

Sequence (77 aa):
TATNFCPPNFALPSDNGGWCNPPRSHFDLAMPMFLKIAEYRAGIVPVSYRRVPCRKQGGIRFTVNGFRYFNLVLITN